Protein AF-A0A7X8M312-F1 (afdb_monomer_lite)

pLDDT: mean 74.83, std 11.42, range [49.0, 90.06]

Sequence (96 aa):
MQRKDKLVYIAIAISSIIIIVASVLSISGIDLIPGLIPLFMLIVMLGLGFIMKAQYDAGKISKGYWRFFFCVIVIGIIADVAAGVAQVIDFFSRGS

Radius of gyration: 16.3 Å; chains: 1; bounding box: 37×22×47 Å

Secondary structure (DSSP, 8-state):
--HHHHHHHHHHHHHHHHHHHHHHHHHTT--PPTTHHHHHHHHHHHHHHHHHHHHHHTT-S-HHHHHHHHHHHHHHHHHHHHHHHHHHHHHHHH--

Structure (mmCIF, N/CA/C/O backbone):
data_AF-A0A7X8M312-F1
#
_entry.id   AF-A0A7X8M312-F1
#
loop_
_atom_site.group_PDB
_atom_site.id
_atom_site.type_symbol
_atom_site.label_atom_id
_atom_site.label_alt_id
_atom_site.label_comp_id
_atom_site.label_asym_id
_atom_site.label_entity_id
_atom_site.label_seq_id
_atom_site.pdbx_PDB_ins_code
_atom_site.Cartn_x
_atom_site.Cartn_y
_atom_site.Cartn_z
_atom_site.occupancy
_atom_site.B_iso_or_equiv
_atom_site.auth_seq_id
_atom_site.auth_comp_id
_atom_site.auth_asym_id
_atom_site.auth_at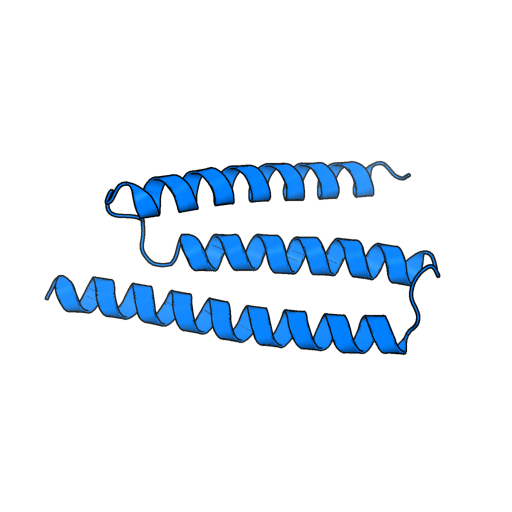om_id
_atom_site.pdbx_PDB_model_num
ATOM 1 N N . MET A 1 1 ? -3.866 10.278 23.533 1.00 51.19 1 MET A N 1
ATOM 2 C CA . MET A 1 1 ? -3.172 9.955 22.266 1.00 51.19 1 MET A CA 1
ATOM 3 C C . MET A 1 1 ? -1.790 9.430 22.625 1.00 51.19 1 MET A C 1
ATOM 5 O O . MET A 1 1 ? -0.988 10.190 23.164 1.00 51.19 1 MET A O 1
ATOM 9 N N . GLN A 1 2 ? -1.567 8.118 22.510 1.00 50.81 2 GLN A N 1
ATOM 10 C CA . GLN A 1 2 ? -0.353 7.473 23.022 1.00 50.81 2 GLN A CA 1
ATOM 11 C C . GLN A 1 2 ? 0.848 7.782 22.112 1.00 50.81 2 GLN A C 1
ATOM 13 O O . GLN A 1 2 ? 0.702 8.068 20.928 1.00 50.81 2 GLN A O 1
ATOM 18 N N . ARG A 1 3 ? 2.068 7.718 22.663 1.00 58.06 3 ARG A N 1
ATOM 19 C CA . ARG A 1 3 ? 3.337 8.035 21.968 1.00 58.06 3 ARG A CA 1
ATOM 20 C C . ARG A 1 3 ? 3.535 7.239 20.662 1.00 58.06 3 ARG A C 1
ATOM 22 O O . ARG A 1 3 ? 4.195 7.732 19.754 1.00 58.06 3 ARG A O 1
ATOM 29 N N . LYS A 1 4 ? 2.929 6.048 20.566 1.00 53.59 4 LYS A N 1
ATOM 30 C CA . LYS A 1 4 ? 2.942 5.168 19.386 1.00 53.59 4 LYS A CA 1
ATOM 31 C C . LYS A 1 4 ? 2.141 5.743 18.210 1.00 53.59 4 LYS A C 1
ATOM 33 O O . LYS A 1 4 ? 2.634 5.711 17.090 1.00 53.59 4 LYS A O 1
ATOM 38 N N . ASP A 1 5 ? 0.988 6.361 18.470 1.00 56.00 5 ASP A N 1
ATOM 39 C CA . ASP A 1 5 ? 0.138 6.956 17.427 1.00 56.00 5 ASP A CA 1
ATOM 40 C C . ASP A 1 5 ? 0.876 8.083 16.693 1.00 56.00 5 ASP A C 1
ATOM 42 O O . ASP A 1 5 ? 0.814 8.194 15.472 1.00 56.00 5 ASP A O 1
ATOM 46 N N . LYS A 1 6 ? 1.646 8.893 17.434 1.00 59.34 6 LYS A N 1
ATOM 47 C CA . LYS A 1 6 ? 2.417 10.016 16.877 1.00 59.34 6 LYS A CA 1
ATOM 48 C C . LYS A 1 6 ? 3.475 9.566 15.869 1.00 59.34 6 LYS A C 1
ATOM 50 O O . LYS A 1 6 ? 3.645 10.225 14.850 1.00 59.34 6 LYS A O 1
ATOM 55 N N . LEU A 1 7 ? 4.164 8.455 16.134 1.00 61.69 7 LEU A N 1
ATOM 56 C CA . LEU A 1 7 ? 5.175 7.917 15.217 1.00 61.69 7 LEU A CA 1
ATOM 57 C C . LEU A 1 7 ? 4.548 7.442 13.907 1.00 61.69 7 LEU A C 1
ATOM 59 O O . LEU A 1 7 ? 5.130 7.650 12.847 1.00 61.69 7 LEU A O 1
ATOM 63 N N . VAL A 1 8 ? 3.345 6.870 13.970 1.00 64.06 8 VAL A N 1
ATOM 64 C CA . VAL A 1 8 ? 2.639 6.419 12.769 1.00 64.06 8 VAL A CA 1
ATOM 65 C C . VAL A 1 8 ? 2.188 7.600 11.914 1.00 64.06 8 VAL A C 1
ATOM 67 O O . VAL A 1 8 ? 2.404 7.587 10.708 1.00 64.06 8 VAL A O 1
ATOM 70 N N . TYR A 1 9 ? 1.653 8.663 12.519 1.00 63.00 9 TYR A N 1
ATOM 71 C CA . TYR A 1 9 ? 1.313 9.876 11.767 1.00 63.00 9 TYR A CA 1
ATOM 72 C C . TYR A 1 9 ? 2.537 10.529 11.115 1.00 63.00 9 TYR A C 1
ATOM 74 O O . TYR A 1 9 ? 2.447 10.979 9.975 1.00 63.00 9 TYR A O 1
ATOM 82 N N . ILE A 1 10 ? 3.685 10.544 11.802 1.00 67.62 10 ILE A N 1
ATOM 83 C CA . ILE A 1 10 ? 4.945 11.048 11.238 1.00 67.62 10 ILE A CA 1
ATOM 84 C C . ILE A 1 10 ? 5.395 10.181 10.057 1.00 67.62 10 ILE A C 1
ATOM 86 O O . ILE A 1 10 ? 5.751 10.723 9.015 1.00 67.62 10 ILE A O 1
ATOM 90 N N . ALA A 1 11 ? 5.331 8.853 10.183 1.00 64.75 11 ALA A N 1
ATOM 91 C CA . ALA A 1 11 ? 5.668 7.943 9.092 1.00 64.75 11 ALA A CA 1
ATOM 92 C C . ALA A 1 11 ? 4.766 8.172 7.870 1.00 64.75 11 ALA A C 1
ATOM 94 O O . ALA A 1 11 ? 5.272 8.323 6.765 1.00 64.75 11 ALA A O 1
ATOM 95 N N . ILE A 1 12 ? 3.451 8.301 8.075 1.00 69.12 12 ILE A N 1
ATOM 96 C CA . ILE A 1 12 ? 2.488 8.579 6.999 1.00 69.12 12 ILE A CA 1
ATOM 97 C C . ILE A 1 12 ? 2.782 9.925 6.329 1.00 69.12 12 ILE A C 1
ATOM 99 O O . ILE A 1 12 ? 2.772 10.012 5.102 1.00 69.12 12 ILE A O 1
ATOM 103 N N . ALA A 1 13 ? 3.080 10.970 7.106 1.00 66.94 13 ALA A N 1
ATOM 104 C CA . ALA A 1 13 ? 3.438 12.281 6.569 1.00 66.94 13 ALA A CA 1
ATOM 105 C C . ALA A 1 13 ? 4.709 12.222 5.706 1.00 66.94 13 ALA A C 1
ATOM 107 O O . ALA A 1 13 ? 4.721 12.751 4.597 1.00 66.94 13 ALA A O 1
ATOM 108 N N . ILE A 1 14 ? 5.748 11.524 6.173 1.00 70.19 14 ILE A N 1
ATOM 109 C CA . ILE A 1 14 ? 6.985 11.312 5.413 1.00 70.19 14 ILE A CA 1
ATOM 110 C C . ILE A 1 14 ? 6.690 10.545 4.119 1.00 70.19 14 ILE A C 1
ATOM 112 O O . ILE A 1 14 ? 7.086 10.993 3.048 1.00 70.19 14 ILE A O 1
ATOM 116 N N . SER A 1 15 ? 5.936 9.445 4.177 1.00 64.06 15 SER A N 1
ATOM 117 C CA . SER A 1 15 ? 5.557 8.672 2.986 1.00 64.06 15 SER A CA 1
ATOM 118 C C . SER A 1 15 ? 4.766 9.500 1.973 1.00 64.06 15 SER A C 1
ATOM 120 O O . SER A 1 15 ? 4.989 9.381 0.772 1.00 64.06 15 SER A O 1
ATOM 122 N N . SER A 1 16 ? 3.894 10.386 2.455 1.00 61.94 16 SER A N 1
ATOM 123 C CA . SER A 1 16 ? 3.094 11.283 1.614 1.00 61.94 16 SER A CA 1
ATOM 124 C C . SER A 1 16 ? 3.973 12.309 0.892 1.00 61.94 16 SER A C 1
ATOM 126 O O . SER A 1 16 ? 3.794 12.549 -0.299 1.00 61.94 16 SER A O 1
ATOM 128 N N . ILE A 1 17 ? 4.966 12.878 1.587 1.00 70.62 17 ILE A N 1
ATOM 129 C CA . ILE A 1 17 ? 5.951 13.790 0.985 1.00 70.62 17 ILE A CA 1
ATOM 130 C C . ILE A 1 17 ? 6.749 13.064 -0.099 1.00 70.62 17 ILE A C 1
ATOM 132 O O . ILE A 1 17 ? 6.919 13.598 -1.193 1.00 70.62 17 ILE A O 1
ATOM 136 N N . ILE A 1 18 ? 7.195 11.835 0.170 1.00 67.62 18 ILE A N 1
ATOM 137 C CA . ILE A 1 18 ? 7.977 11.077 -0.807 1.00 67.62 18 ILE A CA 1
ATOM 138 C C . ILE A 1 18 ? 7.134 10.735 -2.051 1.00 67.62 18 ILE A C 1
ATOM 140 O O . ILE A 1 18 ? 7.651 10.816 -3.161 1.00 67.62 18 ILE A O 1
ATOM 144 N N . ILE A 1 19 ? 5.831 10.459 -1.907 1.00 64.88 19 ILE A N 1
ATOM 145 C CA . ILE A 1 19 ? 4.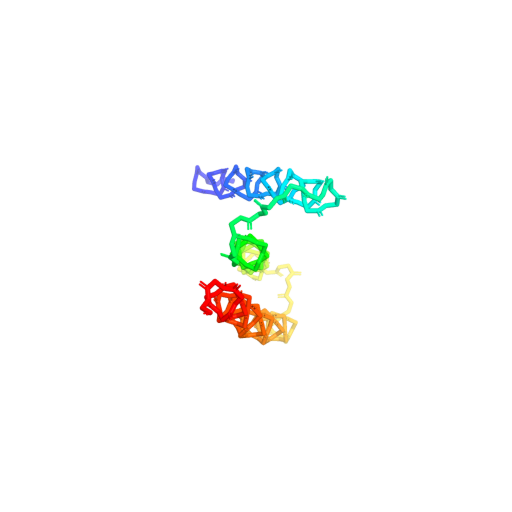911 10.261 -3.046 1.00 64.88 19 ILE A CA 1
ATOM 146 C C . ILE A 1 19 ? 4.809 11.494 -3.919 1.00 64.88 19 ILE A C 1
ATOM 148 O O . ILE A 1 19 ? 4.861 11.378 -5.142 1.00 64.88 19 ILE A O 1
ATOM 152 N N . ILE A 1 20 ? 4.641 12.665 -3.305 1.00 67.75 20 ILE A N 1
ATOM 153 C CA . ILE A 1 20 ? 4.529 13.923 -4.044 1.00 67.75 20 ILE A CA 1
ATOM 154 C C . ILE A 1 20 ? 5.813 14.141 -4.844 1.00 67.75 20 ILE A C 1
ATOM 156 O O . ILE A 1 20 ? 5.748 14.407 -6.041 1.00 67.75 20 ILE A O 1
ATOM 160 N N . VAL A 1 21 ? 6.974 13.939 -4.216 1.00 65.69 21 VAL A N 1
ATOM 161 C CA . VAL A 1 21 ? 8.276 14.058 -4.882 1.00 65.69 21 VAL A CA 1
ATOM 162 C C . VAL A 1 21 ? 8.420 13.030 -6.009 1.00 65.69 21 VAL A C 1
ATOM 164 O O . VAL A 1 21 ? 8.755 13.410 -7.125 1.00 65.69 21 VAL A O 1
ATOM 167 N N . ALA A 1 22 ? 8.104 11.754 -5.775 1.00 59.78 22 ALA A N 1
ATOM 168 C CA . ALA A 1 22 ? 8.185 10.703 -6.793 1.00 59.78 22 ALA A CA 1
ATOM 169 C C . ALA A 1 22 ? 7.227 10.944 -7.974 1.00 59.78 22 ALA A C 1
ATOM 171 O O . ALA A 1 22 ? 7.598 10.727 -9.125 1.00 59.78 22 ALA A O 1
ATOM 172 N N . SER A 1 23 ? 6.021 11.449 -7.704 1.00 60.03 23 SER A N 1
ATOM 173 C CA . SER A 1 23 ? 5.031 11.795 -8.733 1.00 60.03 23 SER A CA 1
ATOM 174 C C . SER A 1 23 ? 5.498 12.982 -9.576 1.00 60.03 23 SER A C 1
ATOM 176 O O . SER A 1 23 ? 5.412 12.937 -10.800 1.00 60.03 23 SER A O 1
ATOM 178 N N . VAL A 1 24 ? 6.053 14.023 -8.943 1.00 62.09 24 VAL A N 1
ATOM 179 C CA . VAL A 1 24 ? 6.637 15.182 -9.642 1.00 62.09 24 VAL A CA 1
ATOM 180 C C . VAL A 1 24 ? 7.828 14.755 -10.503 1.00 62.09 24 VAL A C 1
ATOM 182 O O . VAL A 1 24 ? 7.921 15.160 -11.660 1.00 62.09 24 VAL A O 1
ATOM 185 N N . LEU A 1 25 ? 8.694 13.883 -9.981 1.00 60.78 25 LEU A N 1
ATOM 186 C CA . LEU A 1 25 ? 9.826 13.339 -10.732 1.00 60.78 25 LEU A CA 1
ATOM 187 C C . LEU A 1 25 ? 9.362 12.503 -11.938 1.00 60.78 25 LEU A C 1
ATOM 189 O O . LEU A 1 25 ? 9.934 12.631 -13.019 1.00 60.78 25 LEU A O 1
ATOM 193 N N . SER A 1 26 ? 8.276 11.734 -11.801 1.00 59.12 26 SER A N 1
ATOM 194 C CA . SER A 1 26 ? 7.704 10.952 -12.906 1.00 59.12 26 SER A CA 1
ATOM 195 C C . SER A 1 26 ? 7.128 11.824 -14.011 1.00 59.12 26 SER A C 1
ATOM 197 O O . SER A 1 26 ? 7.240 11.468 -15.180 1.00 59.12 26 SER A O 1
ATOM 199 N N . ILE A 1 27 ? 6.535 12.966 -13.661 1.00 57.94 27 ILE A N 1
ATOM 200 C CA . ILE A 1 27 ? 6.030 13.937 -14.641 1.00 57.94 27 ILE A CA 1
ATOM 201 C C . ILE A 1 27 ? 7.195 14.650 -15.345 1.00 57.94 27 ILE A C 1
ATOM 203 O O . ILE A 1 27 ? 7.073 15.028 -16.506 1.00 57.94 27 ILE A O 1
ATOM 207 N N . SER A 1 28 ? 8.340 14.801 -14.671 1.00 59.50 28 SER A N 1
ATOM 208 C CA . SER A 1 28 ? 9.522 15.478 -15.218 1.00 59.50 28 SER A CA 1
ATOM 209 C C . SER A 1 28 ? 10.344 14.650 -16.218 1.00 59.50 28 SER A C 1
ATOM 211 O O . SER A 1 28 ? 11.318 15.164 -16.760 1.00 59.50 28 SER A O 1
ATOM 213 N N . GLY A 1 29 ? 9.963 13.393 -16.485 1.00 55.06 29 GLY A N 1
ATOM 214 C CA . GLY A 1 29 ? 10.639 12.536 -17.469 1.00 55.06 29 GLY A CA 1
ATOM 215 C C . GLY A 1 29 ? 12.031 12.055 -17.045 1.00 55.06 29 GLY A C 1
ATOM 216 O O . GLY A 1 29 ? 12.784 11.561 -17.877 1.00 55.06 29 GLY A O 1
ATOM 217 N N . ILE A 1 30 ? 12.381 12.205 -15.765 1.00 58.22 30 ILE A N 1
ATOM 218 C CA . ILE A 1 30 ? 13.580 11.600 -15.183 1.00 58.22 30 ILE A CA 1
ATOM 219 C C . ILE A 1 30 ? 13.297 10.105 -15.032 1.00 58.22 30 ILE A C 1
ATOM 221 O O . ILE A 1 30 ? 12.255 9.747 -14.481 1.00 58.22 30 ILE A O 1
ATOM 225 N N . ASP A 1 31 ? 14.205 9.247 -15.505 1.00 54.66 31 ASP A N 1
ATOM 226 C CA . ASP A 1 31 ? 14.099 7.794 -15.350 1.00 54.66 31 ASP A CA 1
ATOM 227 C C . ASP A 1 31 ? 13.947 7.440 -13.864 1.00 54.66 31 ASP A C 1
ATOM 229 O O . ASP A 1 31 ? 14.904 7.458 -13.084 1.00 54.66 31 ASP A O 1
ATOM 233 N N . LEU A 1 32 ? 12.711 7.161 -13.446 1.00 61.06 32 LEU A N 1
ATOM 234 C CA . LEU A 1 32 ? 12.443 6.662 -12.109 1.00 61.06 32 LEU A CA 1
ATOM 235 C C . LEU A 1 32 ? 12.873 5.206 -12.019 1.00 61.06 32 LEU A C 1
ATOM 237 O O . LEU A 1 32 ? 12.686 4.417 -12.944 1.00 61.06 32 LEU A O 1
ATOM 241 N N . ILE A 1 33 ? 13.363 4.839 -10.837 1.00 69.38 33 ILE A N 1
ATOM 242 C CA . ILE A 1 33 ? 13.610 3.445 -10.482 1.00 69.38 33 ILE A CA 1
ATOM 243 C C . ILE A 1 33 ? 12.306 2.650 -10.720 1.00 69.38 33 ILE A C 1
ATOM 245 O O . ILE A 1 33 ? 11.259 3.029 -10.179 1.00 69.38 33 ILE A O 1
ATOM 249 N N . PRO A 1 34 ? 12.337 1.563 -11.510 1.00 71.38 34 PRO A N 1
ATOM 250 C CA . PRO A 1 34 ? 11.161 0.744 -11.785 1.00 71.38 34 PRO A CA 1
ATOM 251 C C . PRO A 1 34 ? 10.530 0.247 -10.488 1.00 71.38 34 PRO A C 1
ATOM 253 O O . PRO A 1 34 ? 11.229 -0.191 -9.574 1.00 71.38 34 PRO A O 1
ATOM 256 N N . GLY A 1 35 ? 9.204 0.317 -10.392 1.00 71.06 35 GLY A N 1
ATOM 257 C CA . GLY A 1 35 ? 8.484 -0.127 -9.201 1.00 71.06 35 GLY A CA 1
ATOM 258 C C . GLY A 1 35 ? 8.482 0.872 -8.037 1.00 71.06 35 GLY A C 1
ATOM 259 O O . GLY A 1 35 ? 7.830 0.610 -7.029 1.00 71.06 35 GLY A O 1
ATOM 260 N N . LEU A 1 36 ? 9.136 2.035 -8.161 1.00 75.56 36 LEU A N 1
ATOM 261 C CA . LEU A 1 36 ? 9.173 3.041 -7.095 1.00 75.56 36 LEU A CA 1
ATOM 262 C C . LEU A 1 36 ? 7.792 3.671 -6.830 1.00 75.56 36 LEU A C 1
ATOM 264 O O . LEU A 1 36 ? 7.405 3.862 -5.681 1.00 75.56 36 LEU A O 1
ATOM 268 N N . ILE A 1 37 ? 7.024 3.959 -7.883 1.00 76.25 37 ILE A N 1
ATOM 269 C CA . ILE A 1 37 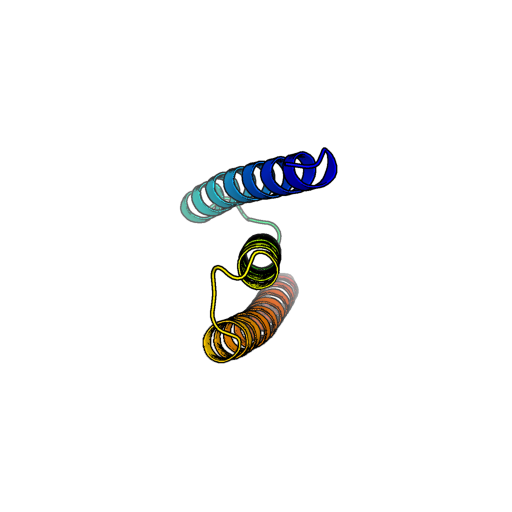? 5.662 4.511 -7.770 1.00 76.25 37 ILE A CA 1
ATOM 270 C C . ILE A 1 37 ? 4.714 3.531 -7.051 1.00 76.25 37 ILE A C 1
ATOM 272 O O . ILE A 1 37 ? 4.130 3.930 -6.040 1.00 76.25 37 ILE A O 1
ATOM 276 N N . PRO A 1 38 ? 4.576 2.267 -7.500 1.00 78.25 38 PRO A N 1
ATOM 277 C CA . PRO A 1 38 ? 3.743 1.296 -6.794 1.00 78.25 38 PRO A CA 1
ATOM 278 C C . PRO A 1 38 ? 4.268 0.979 -5.387 1.00 78.25 38 PRO A C 1
ATOM 280 O O . PRO A 1 38 ? 3.487 0.802 -4.463 1.00 78.25 38 PRO A O 1
ATOM 283 N N . LEU A 1 39 ? 5.583 1.010 -5.141 1.00 74.69 39 LEU A N 1
ATOM 284 C CA . LEU A 1 39 ? 6.098 0.902 -3.770 1.00 74.69 39 LEU A CA 1
ATOM 285 C C . LEU A 1 39 ? 5.543 2.011 -2.862 1.00 74.69 39 LEU A C 1
ATOM 287 O O . LEU A 1 39 ? 5.197 1.762 -1.707 1.00 74.69 39 LEU A O 1
ATOM 291 N N . PHE A 1 40 ? 5.455 3.241 -3.360 1.00 74.88 40 PHE A N 1
ATOM 292 C CA . PHE A 1 40 ? 4.948 4.340 -2.554 1.00 74.88 40 PHE A CA 1
ATOM 293 C C . PHE A 1 40 ? 3.430 4.315 -2.362 1.00 74.88 40 PHE A C 1
ATOM 295 O O . PHE A 1 40 ? 2.958 4.570 -1.249 1.00 74.88 40 PHE A O 1
ATOM 302 N N . MET A 1 41 ? 2.669 3.980 -3.406 1.00 78.06 41 MET A N 1
ATOM 303 C CA . MET A 1 41 ? 1.219 3.772 -3.309 1.00 78.06 41 MET A CA 1
ATOM 304 C C . MET A 1 41 ? 0.885 2.712 -2.247 1.00 78.06 41 MET A C 1
ATOM 306 O O . MET A 1 41 ? 0.036 2.959 -1.382 1.00 78.06 41 MET A O 1
ATOM 310 N N . LEU A 1 42 ? 1.647 1.614 -2.208 1.00 79.06 42 LEU A N 1
ATOM 311 C CA . LEU A 1 42 ? 1.533 0.558 -1.206 1.00 79.06 42 LEU A CA 1
ATOM 312 C C . LEU A 1 42 ? 1.688 1.111 0.216 1.00 79.06 42 LEU A C 1
ATOM 314 O O . LEU A 1 42 ? 0.886 0.803 1.101 1.00 79.06 42 LEU A O 1
ATOM 318 N N . ILE A 1 43 ? 2.694 1.961 0.446 1.00 78.81 43 ILE A N 1
ATOM 319 C CA . ILE A 1 43 ? 2.943 2.559 1.764 1.00 78.81 43 ILE A CA 1
ATOM 320 C C . ILE A 1 43 ? 1.765 3.442 2.198 1.00 78.81 43 ILE A C 1
ATOM 322 O O . ILE A 1 43 ? 1.343 3.374 3.357 1.00 78.81 43 ILE A O 1
ATOM 326 N N . VAL A 1 44 ? 1.187 4.236 1.291 1.00 80.69 44 VAL A N 1
ATOM 327 C CA . VAL A 1 44 ? 0.004 5.049 1.619 1.00 80.69 44 VAL A CA 1
ATOM 328 C C . VAL A 1 44 ? -1.229 4.197 1.877 1.00 80.69 44 VAL A C 1
ATOM 330 O O . VAL A 1 44 ? -1.941 4.465 2.845 1.00 80.69 44 VAL A O 1
ATOM 333 N N . MET A 1 45 ? -1.467 3.147 1.088 1.00 81.44 45 MET A N 1
ATOM 334 C CA . MET A 1 45 ? -2.578 2.226 1.334 1.00 81.44 45 MET A CA 1
ATOM 335 C C . MET A 1 45 ? -2.461 1.552 2.706 1.00 81.44 45 MET A C 1
ATOM 337 O O . MET A 1 45 ? -3.445 1.493 3.447 1.00 81.44 45 MET A O 1
ATOM 341 N N . LEU A 1 46 ? -1.259 1.120 3.097 1.00 81.69 46 LEU A N 1
ATOM 342 C CA . LEU A 1 46 ? -0.999 0.568 4.430 1.00 81.69 46 LEU A CA 1
ATOM 343 C C . LEU A 1 46 ? -1.218 1.611 5.538 1.00 81.69 46 LEU A C 1
ATOM 345 O O . LEU A 1 46 ? -1.837 1.303 6.559 1.00 81.69 46 LEU A O 1
ATOM 349 N N . GLY A 1 47 ? -0.773 2.853 5.328 1.00 80.44 47 GLY A N 1
ATOM 350 C CA . GLY A 1 47 ? -0.996 3.965 6.256 1.00 80.44 47 GLY A CA 1
ATOM 351 C C . GLY A 1 47 ? -2.480 4.285 6.461 1.00 80.44 47 GLY A C 1
ATOM 352 O O . GLY A 1 47 ? -2.944 4.412 7.597 1.00 80.44 47 GLY A O 1
ATOM 353 N N . LEU A 1 48 ? -3.252 4.344 5.374 1.00 82.69 48 LEU A N 1
ATOM 354 C CA . LEU A 1 48 ? -4.706 4.516 5.413 1.00 82.69 48 LEU A CA 1
ATOM 355 C C . LEU A 1 48 ? -5.395 3.341 6.114 1.00 82.69 48 LEU A C 1
ATOM 357 O O . LEU A 1 48 ? -6.297 3.555 6.926 1.00 82.69 48 LEU A O 1
ATOM 361 N N . GLY A 1 49 ? -4.940 2.111 5.862 1.00 84.12 49 GLY A N 1
ATOM 362 C CA . GLY A 1 49 ? -5.418 0.914 6.552 1.00 84.12 49 GLY A CA 1
ATOM 363 C C . GLY A 1 49 ? -5.205 0.988 8.058 1.00 84.12 49 GLY A C 1
ATOM 364 O O . GLY A 1 49 ? -6.124 0.694 8.826 1.00 84.12 49 GLY A O 1
ATOM 365 N N . PHE A 1 50 ? -4.033 1.458 8.487 1.00 84.38 50 PHE A N 1
ATOM 366 C CA . PHE A 1 50 ? -3.731 1.662 9.899 1.00 84.38 50 PHE A CA 1
ATOM 367 C C . PHE A 1 50 ? -4.628 2.729 10.538 1.00 84.38 50 PHE A C 1
ATOM 369 O O . PHE A 1 50 ? -5.220 2.480 11.590 1.00 84.38 50 PHE A O 1
ATOM 376 N N . ILE A 1 51 ? -4.773 3.901 9.905 1.00 84.44 51 ILE A N 1
ATOM 377 C CA . ILE A 1 51 ? -5.640 4.972 10.420 1.00 84.44 51 ILE A CA 1
ATOM 378 C C . ILE A 1 51 ? -7.077 4.466 10.536 1.00 84.44 51 ILE A C 1
ATOM 380 O O . ILE A 1 51 ? -7.710 4.644 11.577 1.00 84.44 51 ILE A O 1
ATOM 384 N N . MET A 1 52 ? -7.591 3.802 9.501 1.00 83.31 52 MET A N 1
ATOM 385 C CA . MET A 1 52 ? -8.962 3.305 9.515 1.00 83.31 52 MET A CA 1
ATOM 386 C C . MET A 1 52 ? -9.167 2.225 10.584 1.00 83.31 52 MET A C 1
ATOM 388 O O . MET A 1 52 ? -10.202 2.220 11.254 1.00 83.31 52 MET A O 1
ATOM 392 N N . LYS A 1 53 ? -8.167 1.363 10.823 1.00 84.31 53 LYS A N 1
ATOM 393 C CA . LYS A 1 53 ? -8.203 0.396 11.929 1.00 84.31 53 LYS A CA 1
ATOM 394 C C . LYS A 1 53 ? -8.281 1.098 13.282 1.00 84.31 53 LYS A C 1
ATOM 396 O O . LYS A 1 53 ? -9.104 0.719 14.109 1.00 84.31 53 LYS A O 1
ATOM 401 N N . ALA A 1 54 ? -7.479 2.141 13.490 1.00 83.94 54 ALA A N 1
ATOM 402 C CA . ALA A 1 54 ? -7.506 2.922 14.723 1.00 83.94 54 ALA A CA 1
ATOM 403 C C . ALA A 1 54 ? -8.863 3.620 14.940 1.00 83.94 54 ALA A C 1
ATOM 405 O O . ALA A 1 54 ? -9.357 3.677 16.064 1.00 83.94 54 ALA A O 1
ATOM 406 N N . GLN A 1 55 ? -9.504 4.113 13.874 1.00 83.81 55 GLN A N 1
ATOM 407 C CA . GLN A 1 55 ? -10.847 4.706 13.949 1.00 83.81 55 GLN A CA 1
ATOM 408 C C . GLN A 1 55 ? -11.930 3.656 14.254 1.00 83.81 55 GLN A C 1
ATOM 410 O O . GLN A 1 55 ? -12.862 3.941 15.010 1.00 83.81 55 GLN A O 1
ATOM 415 N N . TYR A 1 56 ? -11.800 2.441 13.709 1.00 87.50 56 TYR A N 1
ATOM 416 C CA . TYR A 1 56 ? -12.663 1.308 14.054 1.00 87.50 56 TYR A CA 1
ATOM 417 C C . TYR A 1 56 ? -12.514 0.910 15.527 1.00 87.50 56 TYR A C 1
ATOM 419 O O . TYR A 1 56 ? -13.516 0.776 16.225 1.00 87.50 56 TYR A O 1
ATOM 427 N N . ASP A 1 57 ? -11.281 0.808 16.027 1.00 86.06 57 AS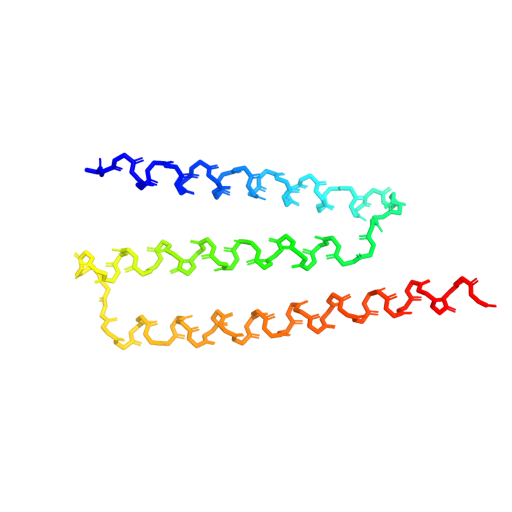P A N 1
ATOM 428 C CA . ASP A 1 57 ? -11.009 0.463 17.429 1.00 86.06 57 ASP A CA 1
ATOM 429 C C . ASP A 1 57 ? -11.470 1.552 18.404 1.00 86.06 57 ASP A C 1
ATOM 431 O O . ASP A 1 57 ? -11.885 1.255 19.521 1.00 86.06 57 ASP A O 1
ATOM 435 N N . ALA A 1 58 ? -11.473 2.813 17.965 1.00 88.75 58 ALA A N 1
ATOM 436 C CA . ALA A 1 58 ? -12.062 3.927 18.703 1.00 88.75 58 ALA A CA 1
ATOM 437 C C . ALA A 1 58 ? -13.607 3.940 18.677 1.00 88.75 58 ALA A C 1
ATOM 439 O O . ALA A 1 58 ? -14.211 4.872 19.206 1.00 88.75 58 ALA A O 1
ATOM 440 N N . GLY A 1 59 ? -14.252 2.959 18.033 1.00 90.00 59 GLY A N 1
ATOM 441 C CA . GLY A 1 59 ? -15.709 2.845 17.942 1.00 90.00 59 GLY A CA 1
ATOM 442 C C . GLY A 1 59 ? -16.375 3.879 17.030 1.00 90.00 59 GLY A C 1
ATOM 443 O O . GLY A 1 59 ? -17.596 3.994 17.025 1.00 90.00 59 GLY A O 1
ATOM 444 N N . LYS A 1 60 ? -15.598 4.636 16.246 1.00 88.38 60 LYS A N 1
ATOM 445 C CA . LYS A 1 60 ? -16.110 5.703 15.367 1.00 88.38 60 LYS A CA 1
ATOM 446 C C . LYS A 1 60 ? -16.649 5.182 14.037 1.00 88.38 60 LYS A C 1
ATOM 448 O O . LYS A 1 60 ? -17.271 5.931 13.290 1.00 88.38 60 LYS A O 1
ATOM 453 N N . ILE A 1 61 ? -16.375 3.919 13.721 1.00 88.81 61 ILE A N 1
ATOM 454 C CA . ILE A 1 61 ? -16.682 3.296 12.436 1.00 88.81 61 ILE A CA 1
ATOM 455 C C . ILE A 1 61 ? -17.371 1.958 12.674 1.00 88.81 61 ILE A C 1
ATOM 457 O O . ILE A 1 61 ? -16.969 1.182 13.540 1.00 88.81 61 ILE A O 1
ATOM 461 N N . SER A 1 62 ? -18.404 1.665 11.882 1.00 90.06 62 SER A N 1
ATOM 462 C CA . SER A 1 62 ? -19.124 0.398 11.978 1.00 90.06 62 SER A CA 1
ATOM 463 C C . SER A 1 62 ? -18.276 -0.782 11.484 1.00 90.06 62 SER A C 1
ATOM 465 O O . SER A 1 62 ? -17.458 -0.667 10.568 1.00 90.06 62 SER A O 1
ATOM 467 N N . LYS A 1 63 ? -18.518 -1.970 12.047 1.00 85.75 63 LYS A N 1
ATOM 468 C CA . LYS A 1 63 ? -17.839 -3.216 11.648 1.00 85.75 63 LYS A CA 1
ATOM 469 C C . LYS A 1 63 ? -18.008 -3.545 10.163 1.00 85.75 63 LYS A C 1
ATOM 471 O O . LYS A 1 63 ? -17.084 -4.078 9.553 1.00 85.75 63 LYS A O 1
ATOM 476 N N . GLY A 1 64 ? -19.174 -3.238 9.590 1.00 88.06 64 GLY A N 1
ATOM 477 C CA . GLY A 1 64 ? -19.438 -3.425 8.162 1.00 88.06 64 GLY A CA 1
ATOM 478 C C . GLY A 1 64 ? -18.548 -2.535 7.297 1.00 88.06 64 GLY A C 1
ATOM 479 O O . GLY A 1 64 ? -17.903 -3.028 6.375 1.00 88.06 64 GLY A O 1
ATOM 480 N N . TYR A 1 65 ? -18.441 -1.252 7.653 1.00 86.38 65 TYR A N 1
ATOM 481 C CA . TYR A 1 65 ? -17.611 -0.296 6.925 1.00 86.38 65 TYR A CA 1
ATOM 482 C C . TYR A 1 65 ? -16.119 -0.631 7.024 1.00 86.38 65 TYR A C 1
ATOM 484 O O . TYR A 1 65 ? -15.425 -0.633 6.012 1.00 86.38 65 TYR A O 1
ATOM 492 N N . TRP A 1 66 ? -15.634 -1.007 8.214 1.00 86.38 66 TRP A N 1
ATOM 493 C CA . TRP A 1 66 ? -14.253 -1.471 8.390 1.00 8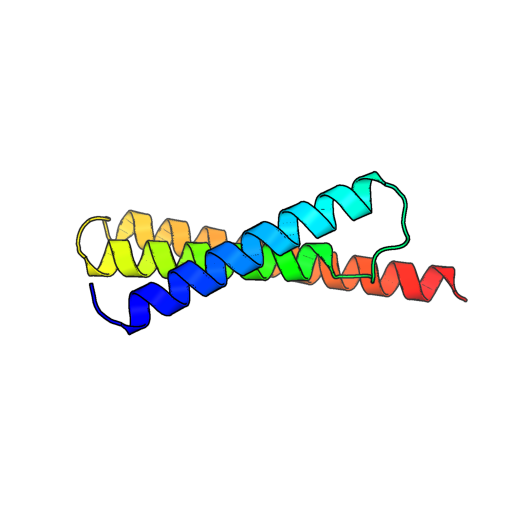6.38 66 TRP A CA 1
ATOM 494 C C . TRP A 1 66 ? -13.929 -2.680 7.500 1.00 86.38 66 TRP A C 1
ATOM 496 O O . TRP A 1 66 ? -12.905 -2.687 6.822 1.00 86.38 66 TRP A O 1
ATOM 506 N N . ARG A 1 67 ? -14.811 -3.689 7.464 1.00 86.38 67 ARG A N 1
ATOM 507 C CA . ARG A 1 67 ? -14.619 -4.882 6.622 1.00 86.38 67 ARG A CA 1
ATOM 508 C C . ARG A 1 67 ? -14.557 -4.532 5.141 1.00 86.38 67 ARG A C 1
ATOM 510 O O . ARG A 1 67 ? -13.654 -4.998 4.457 1.00 86.38 67 ARG A O 1
ATOM 517 N N . PHE A 1 68 ? -15.487 -3.705 4.669 1.00 86.62 68 PHE A N 1
ATOM 518 C CA . PHE A 1 68 ? -15.493 -3.251 3.283 1.00 86.62 68 PHE A CA 1
ATOM 519 C C . PHE A 1 68 ? -14.202 -2.499 2.938 1.00 86.62 68 PHE A C 1
ATOM 521 O O . PHE A 1 68 ? -13.535 -2.833 1.963 1.00 86.62 68 PHE A O 1
ATOM 528 N N . PHE A 1 69 ? -13.803 -1.544 3.780 1.00 87.19 69 PHE A N 1
ATOM 529 C CA . PHE A 1 69 ? -12.587 -0.763 3.574 1.00 87.19 69 PHE A CA 1
ATOM 530 C C . PHE A 1 69 ? -11.325 -1.633 3.566 1.00 87.19 69 PHE A C 1
ATOM 532 O O . PHE A 1 69 ? -10.461 -1.468 2.708 1.00 87.19 69 PHE A O 1
ATOM 539 N N . PHE A 1 70 ? -11.239 -2.602 4.479 1.00 85.00 70 PHE A N 1
ATOM 540 C CA . PHE A 1 70 ? -10.141 -3.562 4.512 1.00 85.00 70 PHE A CA 1
ATOM 541 C C . PHE A 1 70 ? -10.063 -4.383 3.218 1.00 85.00 70 PHE A C 1
ATOM 543 O O . PHE A 1 70 ? -8.980 -4.526 2.656 1.00 85.00 70 PHE A O 1
ATOM 550 N N . CYS A 1 71 ? -11.197 -4.868 2.700 1.00 87.69 71 CYS A N 1
ATOM 551 C CA . CYS A 1 71 ? -11.234 -5.574 1.418 1.00 87.69 71 CYS A CA 1
ATOM 552 C C . CYS A 1 71 ? -10.737 -4.698 0.258 1.00 87.69 71 CYS A C 1
ATOM 554 O O . CYS A 1 71 ? -9.943 -5.170 -0.553 1.00 87.69 71 CYS A O 1
ATOM 556 N N . VAL A 1 72 ? -11.150 -3.427 0.199 1.00 87.62 72 VAL A N 1
ATOM 557 C CA . VAL A 1 72 ? -10.696 -2.484 -0.838 1.00 87.62 72 VAL A CA 1
ATOM 558 C C . VAL A 1 72 ? -9.185 -2.256 -0.761 1.00 87.62 72 VAL A C 1
ATOM 560 O O . VAL A 1 72 ? -8.518 -2.291 -1.791 1.00 87.62 72 VAL A O 1
ATOM 563 N N . ILE A 1 73 ? -8.628 -2.092 0.444 1.00 85.38 73 ILE A N 1
ATOM 564 C CA . ILE A 1 73 ? -7.176 -1.953 0.630 1.00 85.38 73 ILE A CA 1
ATOM 565 C C . ILE A 1 73 ? -6.426 -3.193 0.154 1.00 85.38 73 ILE A C 1
ATOM 567 O O . ILE A 1 73 ? -5.429 -3.060 -0.546 1.00 85.38 73 ILE A O 1
ATOM 571 N N . VAL A 1 74 ? -6.892 -4.394 0.507 1.00 83.56 74 VAL A N 1
ATOM 572 C CA . VAL A 1 74 ? -6.231 -5.641 0.092 1.00 83.56 74 VAL A CA 1
ATOM 573 C C . VAL A 1 74 ? -6.232 -5.780 -1.431 1.00 83.56 74 VAL A C 1
ATOM 575 O O . VAL A 1 74 ? -5.198 -6.100 -2.010 1.00 83.56 74 VAL A O 1
ATOM 578 N N . ILE A 1 75 ? -7.361 -5.497 -2.089 1.00 86.50 75 ILE A N 1
ATOM 579 C CA . ILE A 1 75 ? -7.452 -5.519 -3.557 1.00 86.50 75 ILE A CA 1
ATOM 580 C C . ILE A 1 75 ? -6.506 -4.480 -4.172 1.00 86.50 75 ILE A C 1
ATOM 582 O O . ILE A 1 75 ? -5.786 -4.797 -5.117 1.00 86.50 75 ILE A O 1
ATOM 586 N N . GLY A 1 76 ? -6.473 -3.267 -3.612 1.00 83.06 76 GLY A N 1
ATOM 587 C CA . GLY A 1 76 ? -5.566 -2.205 -4.040 1.00 83.06 76 GLY A CA 1
ATOM 588 C C . GLY A 1 76 ? -4.100 -2.625 -3.951 1.00 83.06 76 GLY A C 1
ATOM 589 O O . GLY A 1 76 ? -3.385 -2.516 -4.938 1.00 83.06 76 GLY A O 1
ATOM 590 N N . ILE A 1 77 ? -3.686 -3.207 -2.823 1.00 81.44 77 ILE A N 1
ATOM 591 C CA . ILE A 1 77 ? -2.329 -3.731 -2.613 1.00 81.44 77 ILE A CA 1
ATOM 592 C C . ILE A 1 77 ? -1.965 -4.789 -3.662 1.00 81.44 77 ILE A C 1
ATOM 594 O O . ILE A 1 77 ? -0.869 -4.751 -4.213 1.00 81.44 77 ILE A O 1
ATOM 598 N N . ILE A 1 78 ? -2.870 -5.727 -3.961 1.00 84.12 78 ILE A N 1
ATOM 599 C CA . ILE A 1 78 ? -2.620 -6.768 -4.972 1.00 84.12 78 ILE A CA 1
ATOM 600 C C . ILE A 1 78 ? -2.397 -6.138 -6.353 1.00 84.12 78 ILE A C 1
ATOM 602 O O . ILE A 1 78 ? -1.453 -6.512 -7.051 1.00 84.12 78 ILE A O 1
ATOM 606 N N . ALA A 1 79 ? -3.241 -5.178 -6.737 1.00 83.50 79 ALA A N 1
ATOM 607 C CA . ALA A 1 79 ? -3.112 -4.474 -8.011 1.00 83.50 79 ALA A CA 1
ATOM 608 C C . ALA A 1 79 ? -1.801 -3.677 -8.096 1.00 83.50 79 ALA A C 1
ATOM 610 O O . ALA A 1 79 ? -1.140 -3.680 -9.133 1.00 83.50 79 ALA A O 1
ATOM 611 N N . ASP A 1 80 ? -1.401 -3.046 -6.996 1.00 84.50 80 ASP A N 1
ATOM 612 C CA . ASP A 1 80 ? -0.201 -2.218 -6.914 1.00 84.50 80 ASP A CA 1
ATOM 613 C C . ASP A 1 80 ? 1.083 -3.058 -7.003 1.00 84.50 80 ASP A C 1
ATOM 615 O O . ASP A 1 80 ? 2.002 -2.738 -7.757 1.00 84.50 80 ASP A O 1
ATOM 619 N N . VAL A 1 81 ? 1.112 -4.217 -6.333 1.00 81.62 81 VAL A N 1
ATOM 620 C CA . VAL A 1 81 ? 2.198 -5.200 -6.478 1.00 81.62 81 VAL A CA 1
ATOM 621 C C . VAL A 1 81 ? 2.279 -5.714 -7.916 1.00 81.62 81 VAL A C 1
ATOM 623 O O . VAL A 1 81 ? 3.373 -5.776 -8.475 1.00 81.62 81 VAL A O 1
ATOM 626 N N . ALA A 1 82 ? 1.146 -6.043 -8.544 1.00 82.44 82 ALA A N 1
ATOM 627 C CA . ALA A 1 82 ? 1.123 -6.486 -9.938 1.00 82.44 82 ALA A CA 1
ATOM 628 C C . ALA A 1 82 ? 1.652 -5.404 -10.898 1.00 82.44 82 ALA A C 1
ATOM 630 O O . ALA A 1 82 ? 2.443 -5.710 -11.791 1.00 82.44 82 ALA A O 1
ATOM 631 N N . ALA A 1 83 ? 1.277 -4.138 -10.682 1.00 81.62 83 ALA A N 1
ATOM 632 C CA . ALA A 1 83 ? 1.788 -3.004 -11.448 1.00 81.62 83 ALA A CA 1
ATOM 633 C C . ALA A 1 83 ? 3.300 -2.805 -11.248 1.00 81.62 83 ALA A C 1
ATOM 635 O O . ALA A 1 83 ? 4.023 -2.576 -12.218 1.00 81.62 83 ALA A O 1
ATOM 636 N N . GLY A 1 84 ? 3.797 -2.953 -10.016 1.00 81.25 84 GLY A N 1
ATOM 637 C CA . GLY A 1 84 ? 5.230 -2.916 -9.720 1.00 81.25 84 GLY A CA 1
ATOM 638 C C . GLY A 1 84 ? 6.006 -4.014 -10.437 1.00 81.25 84 GLY A C 1
ATOM 639 O O . GLY A 1 84 ? 7.017 -3.731 -11.074 1.00 81.25 84 GLY A O 1
ATOM 640 N N . VAL A 1 85 ? 5.501 -5.249 -10.412 1.00 82.81 85 VAL A N 1
ATOM 641 C CA . VAL A 1 85 ? 6.107 -6.372 -11.142 1.00 82.81 85 VAL A CA 1
ATOM 642 C C . VAL A 1 85 ? 6.117 -6.108 -12.649 1.00 82.81 85 VAL A C 1
ATOM 644 O O . VAL A 1 85 ? 7.148 -6.303 -13.288 1.00 82.81 85 VAL A O 1
ATOM 647 N N . ALA A 1 86 ? 5.014 -5.612 -13.218 1.00 83.44 86 ALA A N 1
ATOM 648 C CA . ALA A 1 86 ? 4.938 -5.285 -14.641 1.00 83.44 86 ALA A CA 1
ATOM 649 C C . ALA A 1 86 ? 5.962 -4.211 -15.050 1.00 83.44 86 ALA A C 1
ATOM 651 O O . ALA A 1 86 ? 6.633 -4.369 -16.067 1.00 83.44 86 ALA A O 1
ATOM 652 N N . GLN A 1 87 ? 6.138 -3.161 -14.238 1.00 81.62 87 GLN A N 1
ATOM 653 C CA . GLN A 1 87 ? 7.146 -2.122 -14.486 1.00 81.62 87 GLN A CA 1
ATOM 654 C C . GLN A 1 87 ? 8.575 -2.669 -14.440 1.00 81.62 87 GLN A C 1
ATOM 656 O O . GLN A 1 87 ? 9.405 -2.293 -15.264 1.00 81.62 87 GLN A O 1
ATOM 661 N N . VAL A 1 88 ? 8.869 -3.557 -13.487 1.00 79.88 88 VAL A N 1
ATOM 662 C CA . VAL A 1 88 ? 10.194 -4.179 -13.368 1.00 79.88 88 VAL A CA 1
ATOM 663 C C . VAL A 1 88 ? 10.486 -5.074 -14.576 1.00 79.88 88 VAL A C 1
ATOM 665 O O . VAL A 1 88 ? 11.581 -5.006 -15.129 1.00 79.88 88 VAL A O 1
ATOM 668 N N . ILE A 1 89 ? 9.512 -5.876 -15.022 1.00 83.56 89 ILE A N 1
ATOM 669 C CA . ILE A 1 89 ? 9.656 -6.732 -16.211 1.00 83.56 89 ILE A CA 1
ATOM 670 C C . ILE A 1 89 ? 9.883 -5.886 -17.471 1.00 83.56 89 ILE A C 1
ATOM 672 O O . ILE A 1 89 ? 10.819 -6.166 -18.218 1.00 83.56 89 ILE A O 1
ATOM 676 N N . ASP A 1 90 ? 9.073 -4.842 -17.689 1.00 82.12 90 ASP A N 1
ATOM 677 C CA . ASP A 1 90 ? 9.207 -3.953 -18.852 1.00 82.12 90 ASP A CA 1
ATOM 678 C C . ASP A 1 90 ? 10.594 -3.290 -18.880 1.00 82.12 90 ASP A C 1
ATOM 680 O O . ASP A 1 90 ? 11.281 -3.323 -19.901 1.00 82.12 90 ASP A O 1
ATOM 684 N N . PHE A 1 91 ? 11.078 -2.802 -17.732 1.00 80.69 91 PHE A N 1
ATOM 685 C CA . PHE A 1 91 ? 12.421 -2.231 -17.617 1.00 80.69 91 PHE A CA 1
ATOM 686 C C . PHE A 1 91 ? 13.531 -3.213 -18.018 1.00 80.69 91 PHE A C 1
ATOM 688 O O . PHE A 1 91 ? 14.404 -2.853 -18.807 1.00 80.69 91 PHE A O 1
ATOM 695 N N . PHE A 1 92 ? 13.493 -4.459 -17.528 1.00 78.62 92 PHE A N 1
ATOM 696 C CA . PHE A 1 92 ? 14.491 -5.467 -17.904 1.00 78.62 92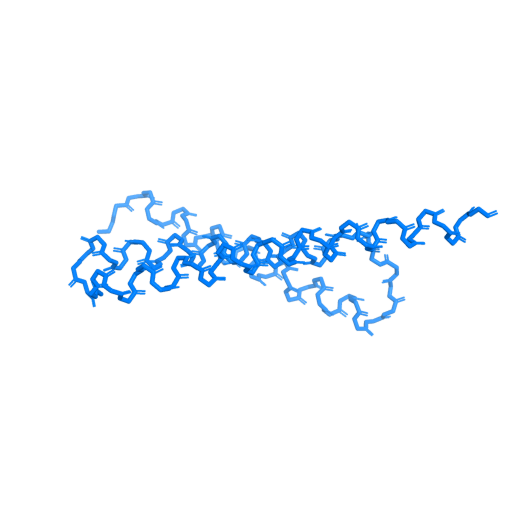 PHE A CA 1
ATOM 697 C C . PHE A 1 92 ? 14.388 -5.887 -19.376 1.00 78.62 92 PHE A C 1
ATOM 699 O O . PHE A 1 92 ? 15.412 -6.171 -19.989 1.00 78.62 92 PHE A O 1
ATOM 706 N N . SER A 1 93 ? 13.186 -5.885 -19.960 1.00 79.75 93 SER A N 1
ATOM 707 C CA . SER A 1 93 ? 12.976 -6.243 -21.371 1.00 79.75 93 SER A CA 1
ATOM 708 C C . SER A 1 93 ? 13.412 -5.168 -22.371 1.00 79.75 93 SER A C 1
ATOM 710 O O . SER A 1 93 ? 13.718 -5.484 -23.513 1.00 79.75 93 SER A O 1
ATOM 712 N N . ARG A 1 94 ? 13.472 -3.897 -21.957 1.00 68.25 94 ARG A N 1
ATOM 713 C CA . ARG A 1 94 ? 13.970 -2.790 -22.795 1.00 68.25 94 ARG A CA 1
ATOM 714 C C . ARG A 1 94 ? 15.496 -2.671 -22.803 1.00 68.25 94 ARG A C 1
ATOM 716 O O . ARG A 1 94 ? 16.037 -1.944 -23.630 1.00 68.25 94 ARG A O 1
ATOM 723 N N . GLY A 1 95 ? 16.174 -3.337 -21.865 1.00 58.50 95 GLY A N 1
ATOM 724 C CA . GLY A 1 95 ? 17.635 -3.368 -21.758 1.00 58.50 95 GLY A CA 1
ATOM 725 C C . GLY A 1 95 ? 18.312 -4.555 -22.459 1.00 58.50 95 GLY A C 1
ATOM 726 O O . GLY A 1 95 ? 19.541 -4.614 -22.446 1.00 58.50 95 GLY A O 1
ATOM 727 N N . SER A 1 96 ? 17.540 -5.490 -23.027 1.00 49.00 96 SER A N 1
ATOM 728 C CA . SER A 1 96 ? 17.995 -6.672 -23.785 1.00 49.00 96 SER A CA 1
ATOM 729 C C . SER A 1 96 ? 17.794 -6.498 -25.283 1.00 49.00 96 SER A C 1
ATOM 731 O O . SER A 1 96 ? 18.691 -6.916 -26.045 1.00 49.00 96 SER A O 1
#

Foldseek 3Di:
DDPVVVVLVVQLVVLVVVQVVLVVCVVVPPDDDQLPNLVSVLSNLVSVLVVLVVCVVVVNDDPVRNVVSVVVSVVSNVVSVVRSVVRVVVVVVVVD